Protein AF-A0AAP0S1Z3-F1 (afdb_monomer_lite)

Structure (mmCIF, N/CA/C/O backbone):
data_AF-A0AAP0S1Z3-F1
#
_entry.id   AF-A0AAP0S1Z3-F1
#
loop_
_atom_site.group_PDB
_atom_site.id
_atom_site.type_symbol
_atom_site.label_atom_id
_atom_site.label_alt_id
_atom_site.label_comp_id
_atom_site.label_asym_id
_atom_site.label_entity_id
_atom_site.label_seq_id
_atom_site.pdbx_PDB_ins_code
_atom_site.Cartn_x
_atom_site.Cartn_y
_atom_site.Cartn_z
_atom_site.occupancy
_atom_site.B_iso_or_equiv
_atom_site.auth_seq_id
_atom_site.auth_comp_id
_atom_site.auth_asym_id
_atom_site.auth_atom_id
_atom_site.pdbx_PDB_model_num
ATOM 1 N N . MET A 1 1 ? 23.780 10.152 3.475 1.00 34.94 1 MET A N 1
ATOM 2 C CA . MET A 1 1 ? 23.439 8.782 3.045 1.00 34.94 1 MET A CA 1
ATOM 3 C C . MET A 1 1 ? 21.984 8.813 2.627 1.00 34.94 1 MET A C 1
ATOM 5 O O . MET A 1 1 ? 21.150 9.077 3.480 1.00 34.94 1 MET A O 1
ATOM 9 N N . SER A 1 2 ? 21.684 8.696 1.333 1.00 38.41 2 SER A N 1
ATOM 10 C CA . SER A 1 2 ? 20.291 8.588 0.890 1.00 38.41 2 SER A CA 1
ATOM 11 C C . SER A 1 2 ? 19.763 7.258 1.426 1.00 38.41 2 SER A C 1
ATOM 13 O O . SER A 1 2 ? 20.299 6.203 1.093 1.00 38.41 2 SER A O 1
ATOM 15 N N . SER A 1 3 ? 18.809 7.317 2.356 1.00 53.75 3 SER A N 1
ATOM 16 C CA . SER A 1 3 ? 17.997 6.150 2.691 1.00 53.75 3 SER A CA 1
ATOM 17 C C . SER A 1 3 ? 17.352 5.713 1.382 1.00 53.75 3 SER A C 1
ATOM 19 O O . SER A 1 3 ? 16.661 6.524 0.772 1.00 53.75 3 SER A O 1
ATOM 21 N N . GLY A 1 4 ? 17.621 4.491 0.918 1.00 67.25 4 GLY A N 1
ATOM 22 C CA . GLY A 1 4 ? 16.974 3.963 -0.284 1.00 67.25 4 GLY A CA 1
ATOM 23 C C . GLY A 1 4 ? 15.445 4.017 -0.175 1.00 67.25 4 GLY A C 1
ATOM 24 O O . GLY A 1 4 ? 14.908 4.250 0.913 1.00 67.25 4 GLY A O 1
ATOM 25 N N . LEU A 1 5 ? 14.758 3.800 -1.302 1.00 79.81 5 LEU A N 1
ATOM 26 C CA . LEU A 1 5 ? 13.294 3.748 -1.357 1.00 79.81 5 LEU A CA 1
ATOM 27 C C . LEU A 1 5 ? 12.754 2.842 -0.241 1.00 79.81 5 LEU A C 1
ATOM 29 O O . LEU A 1 5 ? 13.180 1.693 -0.086 1.00 79.81 5 LEU A O 1
ATOM 33 N N . GLN A 1 6 ? 11.867 3.406 0.576 1.00 91.31 6 GLN A N 1
ATOM 34 C CA . GLN A 1 6 ? 11.307 2.747 1.745 1.00 91.31 6 GLN A CA 1
ATOM 35 C C . GLN A 1 6 ? 9.902 2.251 1.419 1.00 91.31 6 GLN A C 1
ATOM 37 O O . GLN A 1 6 ? 9.043 3.025 0.999 1.00 91.31 6 GLN A O 1
ATOM 42 N N . VAL A 1 7 ? 9.661 0.971 1.695 1.00 96.69 7 VAL A N 1
ATOM 43 C CA . VAL A 1 7 ? 8.317 0.391 1.668 1.00 96.69 7 VAL A CA 1
ATOM 44 C C . VAL A 1 7 ? 7.647 0.627 3.014 1.00 96.69 7 VAL A C 1
ATOM 46 O O . VAL A 1 7 ? 8.243 0.369 4.073 1.00 96.69 7 VAL A O 1
ATOM 49 N N . TYR A 1 8 ? 6.407 1.096 2.948 1.00 97.31 8 TYR A N 1
ATOM 50 C CA . TYR A 1 8 ? 5.490 1.203 4.068 1.00 97.31 8 TYR A CA 1
ATOM 51 C C . TYR A 1 8 ? 4.393 0.152 3.941 1.00 97.31 8 TYR A C 1
ATOM 53 O O . TYR A 1 8 ? 4.051 -0.262 2.832 1.00 97.31 8 TYR A O 1
ATOM 61 N N . TYR A 1 9 ? 3.840 -0.290 5.064 1.00 98.06 9 TYR A N 1
ATOM 62 C CA . TYR A 1 9 ? 2.791 -1.298 5.064 1.00 98.06 9 TYR A CA 1
ATOM 63 C C . TYR A 1 9 ? 1.670 -0.992 6.060 1.00 98.06 9 TYR A C 1
ATOM 65 O O . TYR A 1 9 ? 1.881 -0.356 7.091 1.00 98.06 9 TYR A O 1
ATOM 73 N N . LEU A 1 10 ? 0.482 -1.506 5.757 1.00 98.12 10 LEU A N 1
ATOM 74 C CA . LEU A 1 10 ? -0.648 -1.616 6.676 1.00 98.12 10 LEU A CA 1
ATOM 75 C C . LEU A 1 10 ? -1.255 -3.011 6.514 1.00 98.12 10 LEU A C 1
ATOM 77 O O . LEU A 1 10 ? -1.625 -3.385 5.404 1.00 98.12 10 LEU A O 1
ATOM 81 N N . SER A 1 11 ? -1.356 -3.784 7.593 1.00 97.88 11 SER A N 1
ATOM 82 C CA . SER A 1 11 ? -1.855 -5.162 7.548 1.00 97.88 11 SER A CA 1
ATOM 83 C C . SER A 1 11 ? -3.097 -5.366 8.407 1.00 97.88 11 SER A C 1
ATOM 85 O O . SER A 1 11 ? -3.272 -4.732 9.442 1.00 97.88 11 SER A O 1
ATOM 87 N N . SER A 1 12 ? -3.970 -6.284 8.002 1.00 96.75 12 SER A N 1
ATOM 88 C CA . SER A 1 12 ? -5.108 -6.720 8.814 1.00 96.75 12 SER A CA 1
ATOM 89 C C . SER A 1 12 ? -4.749 -7.825 9.815 1.00 96.75 12 SER A C 1
ATOM 91 O O . SER A 1 12 ? -5.643 -8.305 10.511 1.00 96.75 12 SER A O 1
ATOM 93 N N . THR A 1 13 ? -3.488 -8.276 9.858 1.00 95.38 13 THR A N 1
ATOM 94 C CA . THR A 1 13 ? -3.014 -9.354 10.747 1.00 95.38 13 THR A CA 1
ATOM 95 C C . THR A 1 13 ? -3.209 -9.014 12.226 1.00 95.38 13 THR A C 1
ATOM 97 O O . THR A 1 13 ? -3.540 -9.893 13.021 1.00 95.38 13 THR A O 1
ATOM 100 N N . SER A 1 14 ? -3.068 -7.741 12.589 1.00 94.56 14 SER A N 1
ATOM 101 C CA . SER A 1 14 ? -3.299 -7.227 13.936 1.00 94.56 14 SER A CA 1
ATOM 102 C C . SER A 1 14 ? -4.258 -6.031 13.923 1.00 94.56 14 SER A C 1
ATOM 104 O O . SER A 1 14 ? -4.549 -5.422 12.889 1.00 94.56 14 SER A O 1
ATOM 106 N N . ALA A 1 15 ? -4.789 -5.681 15.096 1.00 91.75 15 ALA A N 1
ATOM 107 C CA . ALA A 1 15 ? -5.727 -4.568 15.222 1.00 91.75 15 ALA A CA 1
ATOM 108 C C . ALA A 1 15 ? -5.075 -3.205 14.915 1.00 91.75 15 ALA A C 1
ATOM 110 O O . ALA A 1 15 ? -5.725 -2.341 14.318 1.00 91.75 15 ALA A O 1
ATOM 111 N N . ASP A 1 16 ? -3.801 -3.041 15.288 1.00 94.12 16 ASP A N 1
ATOM 112 C CA . ASP A 1 16 ? -3.014 -1.807 15.168 1.00 94.12 16 ASP A CA 1
ATOM 113 C C . ASP A 1 16 ? -2.276 -1.672 13.824 1.00 94.12 16 ASP A C 1
ATOM 115 O O . ASP A 1 16 ? -1.511 -0.723 13.634 1.00 94.12 16 ASP A O 1
ATOM 119 N N . GLY A 1 17 ? -2.495 -2.614 12.903 1.00 95.56 17 GLY A N 1
ATOM 120 C CA . GLY A 1 17 ? -1.957 -2.566 11.547 1.00 95.56 17 GLY A CA 1
ATOM 121 C C . GLY A 1 17 ? -0.583 -3.216 11.361 1.00 95.56 17 GLY A C 1
ATOM 122 O O . GLY A 1 17 ? -0.070 -3.200 10.242 1.00 95.56 17 GLY A O 1
ATOM 123 N N . SER A 1 18 ? 0.020 -3.741 12.433 1.00 97.06 18 SER A N 1
ATOM 124 C CA . SER A 1 18 ? 1.342 -4.386 12.439 1.00 97.06 18 SER A CA 1
ATOM 125 C C . SER A 1 18 ? 1.354 -5.783 11.799 1.00 97.06 18 SER A C 1
ATOM 127 O O . SER A 1 18 ? 0.333 -6.471 11.715 1.00 97.06 18 SER A O 1
ATOM 129 N N . ASP A 1 19 ? 2.525 -6.200 11.316 1.00 97.69 19 ASP A N 1
ATOM 130 C CA . ASP A 1 19 ? 2.7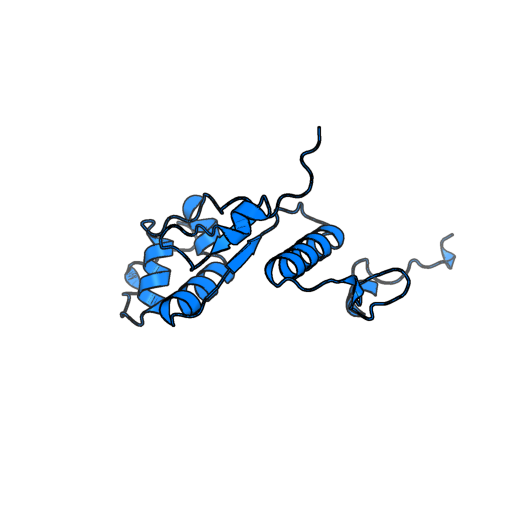40 -7.517 10.714 1.00 97.69 19 ASP A CA 1
ATOM 131 C C . ASP A 1 19 ? 4.210 -7.950 10.804 1.00 97.69 19 ASP A C 1
ATOM 133 O O . ASP A 1 19 ? 5.073 -7.403 10.111 1.00 97.69 19 ASP A O 1
ATOM 137 N N . ASP A 1 20 ? 4.485 -8.981 11.608 1.00 97.19 20 ASP A N 1
ATOM 138 C CA . ASP A 1 20 ? 5.833 -9.519 11.835 1.00 97.19 20 ASP A CA 1
ATOM 139 C C . ASP A 1 20 ? 6.563 -9.898 10.536 1.00 97.19 20 ASP A C 1
ATOM 141 O O . ASP A 1 20 ? 7.791 -9.801 10.450 1.00 97.19 20 ASP A O 1
ATOM 145 N N . ASN A 1 21 ? 5.838 -10.352 9.505 1.00 96.19 21 ASN A N 1
ATOM 146 C CA . ASN A 1 21 ? 6.458 -10.717 8.234 1.00 96.19 21 ASN A CA 1
ATOM 147 C C . ASN A 1 21 ? 6.957 -9.470 7.493 1.00 96.19 21 ASN A C 1
ATOM 149 O O . ASN A 1 21 ? 8.069 -9.465 6.964 1.00 96.19 21 ASN A O 1
ATOM 153 N N . CYS A 1 22 ? 6.170 -8.393 7.505 1.00 97.19 22 CYS A N 1
ATOM 154 C CA . CYS A 1 22 ? 6.565 -7.117 6.910 1.00 97.19 22 CYS A CA 1
ATOM 155 C C . CYS A 1 22 ? 7.728 -6.474 7.683 1.00 97.19 22 CYS A C 1
ATOM 157 O O . CYS A 1 22 ? 8.666 -5.956 7.074 1.00 97.19 22 CYS A O 1
ATOM 159 N N . GLU A 1 23 ? 7.727 -6.567 9.014 1.00 96.38 23 GLU A N 1
ATOM 160 C CA . GLU A 1 23 ? 8.820 -6.060 9.855 1.00 96.38 23 GLU A CA 1
ATOM 161 C C . GLU A 1 23 ? 10.128 -6.819 9.622 1.00 96.38 23 GLU A C 1
ATOM 163 O O . GLU A 1 23 ? 11.190 -6.208 9.484 1.00 96.38 23 GLU A O 1
ATOM 168 N N . ARG A 1 24 ? 10.064 -8.147 9.470 1.00 96.69 24 ARG A N 1
ATOM 169 C CA . ARG A 1 24 ? 11.222 -8.972 9.088 1.00 96.69 24 ARG A C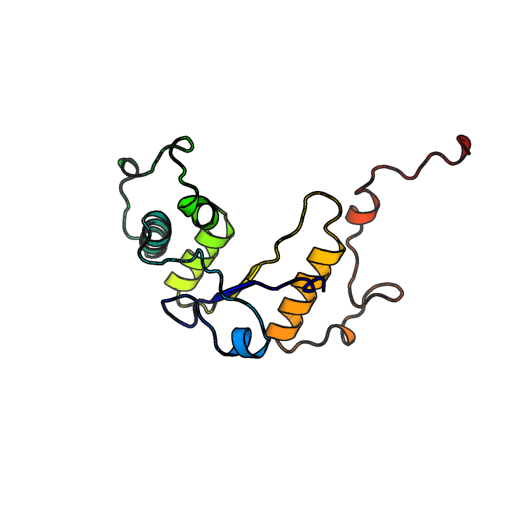A 1
ATOM 170 C C . ARG A 1 24 ? 11.801 -8.612 7.721 1.00 96.69 24 ARG A C 1
ATOM 172 O O . ARG A 1 24 ? 12.994 -8.814 7.506 1.00 96.69 24 ARG A O 1
ATOM 179 N N . LEU A 1 25 ? 10.979 -8.102 6.803 1.00 95.31 25 LEU A N 1
ATOM 180 C CA . LEU A 1 25 ? 11.417 -7.592 5.499 1.00 95.31 25 LEU A CA 1
ATOM 181 C C . LEU A 1 25 ? 12.016 -6.173 5.584 1.00 95.31 25 LEU A C 1
ATOM 183 O O . LEU A 1 25 ? 12.485 -5.650 4.572 1.00 95.31 25 LEU A O 1
ATOM 187 N N . GLY A 1 26 ? 12.048 -5.565 6.777 1.00 95.75 26 GLY A N 1
ATOM 188 C CA . GLY A 1 26 ? 12.595 -4.230 7.027 1.00 95.75 26 GLY A CA 1
ATOM 189 C C . GLY A 1 26 ? 11.657 -3.092 6.618 1.00 95.75 26 GLY A C 1
ATOM 190 O O . GLY A 1 26 ? 12.110 -1.968 6.382 1.00 95.75 26 GLY A O 1
ATOM 191 N N . TRP A 1 27 ? 10.360 -3.368 6.472 1.00 96.88 27 TRP A N 1
ATOM 192 C CA . TRP A 1 27 ? 9.371 -2.372 6.061 1.00 96.88 27 TRP A CA 1
ATOM 193 C C . TRP A 1 27 ? 8.802 -1.620 7.257 1.00 96.88 27 TRP A C 1
ATOM 195 O O . TRP A 1 27 ? 8.756 -2.132 8.375 1.00 96.88 27 TRP A O 1
ATOM 205 N N . LYS A 1 28 ? 8.363 -0.382 7.024 1.00 96.75 28 LYS A N 1
ATOM 206 C CA . LYS A 1 28 ? 7.829 0.483 8.080 1.00 96.75 28 LYS A CA 1
ATOM 207 C C . LYS A 1 28 ? 6.311 0.394 8.120 1.00 96.75 28 LYS A C 1
ATOM 209 O O . LYS A 1 28 ? 5.663 0.501 7.088 1.00 96.75 28 LYS A O 1
ATOM 214 N N . LYS A 1 29 ? 5.726 0.250 9.305 1.00 96.81 29 LYS A N 1
ATOM 215 C CA . LYS A 1 29 ? 4.273 0.385 9.458 1.00 96.81 29 LYS A CA 1
ATOM 216 C C . LYS A 1 29 ? 3.846 1.814 9.096 1.00 96.81 29 LYS A C 1
ATOM 218 O O . LYS A 1 29 ? 4.552 2.759 9.463 1.00 96.81 29 LYS A O 1
ATOM 223 N N . LEU A 1 30 ? 2.712 1.971 8.418 1.00 95.69 30 LEU A N 1
ATOM 224 C CA . LEU A 1 30 ? 2.059 3.262 8.196 1.00 95.69 30 LEU A CA 1
ATOM 225 C C . LEU A 1 30 ? 1.684 3.861 9.560 1.00 95.69 30 LEU A C 1
ATOM 227 O O . LEU A 1 30 ? 0.878 3.282 10.287 1.00 95.69 30 LEU A O 1
ATOM 231 N N . GLN A 1 31 ? 2.318 4.969 9.941 1.00 93.44 31 GLN A N 1
ATOM 232 C CA . GLN A 1 31 ? 2.173 5.543 11.287 1.00 93.44 31 GLN A CA 1
ATOM 233 C C . GLN A 1 31 ? 0.839 6.275 11.452 1.00 93.44 31 GLN A C 1
ATOM 235 O O . GLN A 1 31 ? 0.309 6.377 12.551 1.00 93.44 31 GLN A O 1
ATOM 240 N N . GLU A 1 32 ? 0.290 6.732 10.336 1.00 93.56 32 GLU A N 1
ATOM 241 C CA . GLU A 1 32 ? -0.946 7.487 10.201 1.00 93.56 32 GLU A CA 1
ATOM 242 C C . GLU A 1 32 ? -2.188 6.589 10.315 1.00 93.56 32 GLU A C 1
ATOM 244 O O . GLU A 1 32 ? -3.316 7.071 10.401 1.00 93.56 32 GLU A O 1
ATOM 249 N N . TYR A 1 33 ? -2.009 5.263 10.334 1.00 94.69 33 TYR A N 1
ATOM 250 C CA . TYR A 1 33 ? -3.108 4.354 10.626 1.00 94.69 33 TYR A CA 1
ATOM 251 C C . TYR A 1 33 ? -3.415 4.352 12.126 1.00 94.69 33 TYR A C 1
ATOM 253 O O . TYR A 1 33 ? -2.694 3.762 12.935 1.00 94.69 33 TYR A O 1
ATOM 261 N N . ASN A 1 34 ? -4.545 4.961 12.481 1.00 94.25 34 ASN A N 1
ATOM 262 C CA . ASN A 1 34 ? -5.096 4.935 13.826 1.00 94.25 34 ASN A CA 1
ATOM 263 C C . ASN A 1 34 ? -6.560 4.455 13.789 1.00 94.25 34 ASN A C 1
ATOM 265 O O . ASN A 1 34 ? -7.443 5.224 13.410 1.00 94.25 34 ASN A O 1
ATOM 269 N N . PRO A 1 35 ? -6.868 3.222 14.235 1.00 92.56 35 PRO A N 1
ATOM 270 C CA . PRO A 1 35 ? -8.233 2.692 14.200 1.00 92.56 35 PRO A CA 1
ATOM 271 C C . PRO A 1 35 ? -9.214 3.448 15.110 1.00 92.56 35 PRO A C 1
ATOM 273 O O . PRO A 1 35 ? -10.424 3.315 14.944 1.00 92.56 35 PRO A O 1
ATOM 276 N N . ALA A 1 36 ? -8.717 4.227 16.077 1.00 91.81 36 ALA A N 1
ATOM 277 C CA . ALA A 1 36 ? -9.550 5.056 16.943 1.00 91.81 36 ALA A CA 1
ATOM 278 C C . ALA A 1 36 ? -9.904 6.416 16.316 1.00 91.81 36 ALA A C 1
ATOM 280 O O . ALA A 1 36 ? -10.816 7.083 16.807 1.00 91.81 36 ALA A O 1
ATOM 281 N N . GLN A 1 37 ? -9.213 6.829 15.248 1.00 91.31 37 GLN A N 1
ATOM 282 C CA . GLN A 1 37 ? -9.491 8.082 14.551 1.00 91.31 37 GLN A CA 1
ATOM 283 C C . GLN A 1 37 ? -10.858 8.020 13.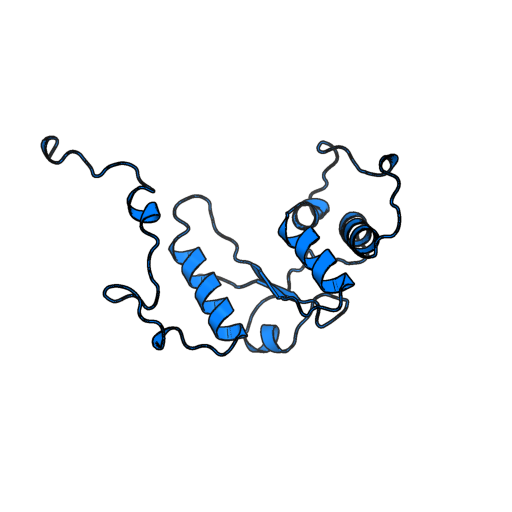862 1.00 91.31 37 GLN A C 1
ATOM 285 O O . GLN A 1 37 ? -11.271 6.983 13.332 1.00 91.31 37 GLN A O 1
ATOM 290 N N . ARG A 1 38 ? -11.548 9.165 13.839 1.00 89.06 38 ARG A N 1
ATOM 291 C CA . ARG A 1 38 ? -12.909 9.331 13.312 1.00 89.06 38 ARG A CA 1
ATOM 292 C C . ARG A 1 38 ? -13.118 8.663 11.949 1.00 89.06 38 ARG A C 1
ATOM 294 O O . ARG A 1 38 ? -14.033 7.850 11.831 1.00 89.06 38 ARG A O 1
ATOM 301 N N . ARG A 1 39 ? -12.295 8.961 10.934 1.00 89.62 39 ARG A N 1
ATOM 302 C CA . ARG A 1 39 ? -12.504 8.417 9.579 1.00 89.62 39 ARG A CA 1
ATOM 303 C C . ARG A 1 39 ? -12.184 6.932 9.445 1.00 89.62 39 ARG A C 1
ATOM 305 O O . ARG A 1 39 ? -12.943 6.218 8.795 1.00 89.62 39 ARG A O 1
ATOM 312 N N . TRP A 1 40 ? -11.133 6.434 10.093 1.00 93.38 40 TRP A N 1
ATOM 313 C CA . TRP A 1 40 ? -10.859 4.992 10.124 1.00 93.38 40 TRP A CA 1
ATOM 314 C C . TRP A 1 40 ? -12.002 4.218 10.790 1.00 93.38 40 TRP A C 1
ATOM 316 O O . TRP A 1 40 ? -12.437 3.191 10.269 1.00 93.38 40 TRP A O 1
ATOM 326 N N . LYS A 1 41 ? -12.548 4.757 11.886 1.00 92.50 41 LYS A N 1
ATOM 327 C CA . LYS A 1 41 ? -13.717 4.198 12.570 1.00 92.50 41 LYS A CA 1
ATOM 328 C C . LYS A 1 41 ? -14.972 4.234 11.694 1.00 92.50 41 LYS A C 1
ATOM 330 O O . LYS A 1 41 ? -15.697 3.243 11.627 1.00 92.50 41 LYS A O 1
ATOM 335 N N . TYR A 1 42 ? -15.207 5.342 10.991 1.00 91.06 42 TYR A N 1
ATOM 336 C CA . TYR A 1 42 ? -16.294 5.452 10.016 1.00 91.06 42 TYR A CA 1
ATOM 337 C C . TYR A 1 42 ? -16.19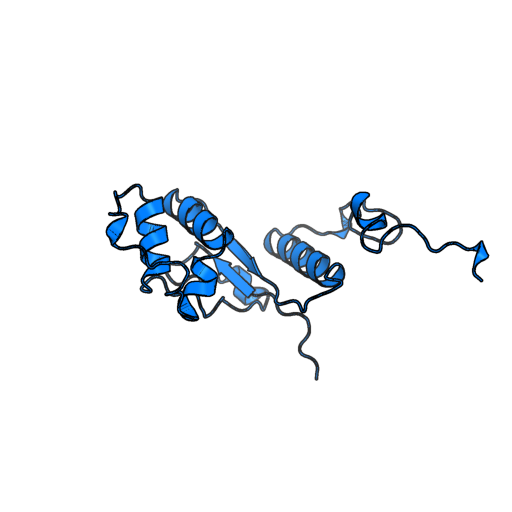3 4.356 8.947 1.00 91.06 42 TYR A C 1
ATOM 339 O O . TYR A 1 42 ? -17.157 3.622 8.731 1.00 91.06 42 TYR A O 1
ATOM 347 N N . LEU A 1 43 ? -15.016 4.189 8.333 1.00 93.25 43 LEU A N 1
ATOM 348 C CA . LEU A 1 43 ? -14.790 3.161 7.317 1.00 93.25 43 LEU A CA 1
ATOM 349 C C . LEU A 1 43 ? -15.008 1.746 7.860 1.00 93.25 43 LEU A C 1
ATOM 351 O O . LEU A 1 43 ? -15.603 0.926 7.164 1.00 93.25 43 LEU A O 1
ATOM 355 N N . SER A 1 44 ? -14.570 1.450 9.089 1.00 93.31 44 SER A N 1
ATOM 356 C CA . SER A 1 44 ? -14.806 0.135 9.695 1.00 93.31 44 SER A CA 1
ATOM 357 C C . SER A 1 44 ? -16.289 -0.125 9.955 1.00 93.31 44 SER A C 1
ATOM 359 O O . SER A 1 44 ? -16.790 -1.187 9.600 1.00 93.31 44 SER A O 1
ATOM 361 N N . THR A 1 45 ? -17.014 0.855 10.499 1.00 93.19 45 THR A N 1
ATOM 362 C CA . THR A 1 45 ? -18.454 0.738 10.775 1.00 93.19 45 THR A CA 1
ATOM 363 C C . THR A 1 45 ? -19.254 0.576 9.482 1.00 93.19 45 THR A C 1
ATOM 365 O O . THR A 1 45 ? -20.126 -0.291 9.397 1.00 93.19 45 THR A O 1
ATOM 368 N N . LEU A 1 46 ? -18.910 1.349 8.446 1.00 91.94 46 LEU A N 1
ATOM 369 C CA . LEU A 1 46 ? -19.508 1.224 7.120 1.00 91.94 46 LEU A CA 1
ATOM 370 C C . LEU A 1 46 ? -19.238 -0.159 6.509 1.00 91.94 46 LEU A C 1
ATOM 372 O O . LEU A 1 46 ? -20.146 -0.784 5.964 1.00 91.94 46 LEU A O 1
ATOM 376 N N . ALA A 1 47 ? -18.004 -0.657 6.622 1.00 94.12 47 ALA A N 1
ATOM 377 C CA . ALA A 1 47 ? -17.606 -1.967 6.112 1.00 94.12 47 ALA A CA 1
ATOM 378 C C . ALA A 1 47 ? -18.312 -3.139 6.821 1.00 94.12 47 ALA A C 1
ATOM 380 O O . ALA A 1 47 ? -18.565 -4.168 6.194 1.00 94.12 47 ALA A O 1
ATOM 381 N N . GLU A 1 48 ? -18.665 -2.981 8.098 1.00 93.69 48 GLU A N 1
ATOM 382 C CA . GLU A 1 48 ? -19.464 -3.939 8.877 1.00 93.69 48 GLU A CA 1
ATOM 383 C C . GLU A 1 48 ? -20.964 -3.911 8.519 1.00 93.69 48 GLU A C 1
ATOM 385 O O . GLU A 1 48 ? -21.735 -4.737 9.007 1.00 93.69 48 GLU A O 1
ATOM 390 N N . GLY A 1 49 ? -21.393 -2.992 7.645 1.00 88.56 49 GLY A N 1
ATOM 391 C CA . GLY A 1 49 ? -22.791 -2.844 7.237 1.00 88.56 49 GLY A CA 1
ATOM 392 C C . GLY A 1 49 ? -23.671 -2.183 8.298 1.00 88.56 49 GLY A C 1
ATOM 393 O O . GLY A 1 49 ? -24.898 -2.266 8.221 1.00 88.56 49 GLY A O 1
ATOM 394 N N . ILE A 1 50 ? -23.064 -1.531 9.292 1.00 85.69 50 ILE A N 1
ATOM 395 C CA . ILE A 1 50 ? -23.788 -0.768 10.305 1.00 85.69 50 ILE A CA 1
ATOM 396 C C . ILE A 1 50 ? -24.248 0.544 9.648 1.00 85.69 50 ILE A C 1
ATOM 398 O O . ILE A 1 50 ? -23.422 1.253 9.069 1.00 85.69 50 ILE A O 1
ATOM 402 N N . PRO A 1 51 ? -25.548 0.886 9.702 1.00 76.94 51 PRO A N 1
ATOM 403 C CA . PRO A 1 51 ? -26.054 2.105 9.087 1.00 76.94 51 PRO A CA 1
ATOM 404 C C . PRO A 1 51 ? -25.409 3.328 9.742 1.00 76.94 51 PRO A C 1
ATOM 406 O O . PRO A 1 51 ? -25.589 3.569 10.936 1.00 76.94 51 PRO A O 1
ATOM 409 N N . VAL A 1 52 ? -24.667 4.101 8.950 1.00 73.38 52 VAL A N 1
ATOM 410 C CA . VAL A 1 52 ? -24.081 5.371 9.382 1.00 73.38 52 VAL A CA 1
ATOM 411 C C . VAL A 1 52 ? -24.959 6.512 8.880 1.00 73.38 52 VAL A C 1
ATOM 413 O O . VAL A 1 52 ? -25.345 6.530 7.710 1.00 73.38 52 VAL A O 1
ATOM 416 N N . GLN A 1 53 ? -25.311 7.449 9.760 1.00 66.81 53 GLN A N 1
ATOM 417 C CA . GLN A 1 53 ? -26.049 8.649 9.369 1.00 66.81 53 GLN A CA 1
ATOM 418 C C . GLN A 1 53 ? -25.143 9.526 8.494 1.00 66.81 53 GLN A C 1
ATOM 420 O O . GLN A 1 53 ? -24.021 9.842 8.881 1.00 66.81 53 GLN A O 1
ATOM 425 N N . GLN A 1 54 ? -25.616 9.886 7.296 1.00 57.88 54 GLN A N 1
ATOM 426 C CA . GLN A 1 54 ? -24.850 10.703 6.343 1.00 57.88 54 GLN A CA 1
ATOM 427 C C . GLN A 1 54 ? -24.583 12.129 6.853 1.00 57.88 54 GLN A C 1
ATOM 429 O O . GLN A 1 54 ? -23.617 12.742 6.409 1.00 57.88 54 GLN A O 1
ATOM 434 N N . ASP A 1 55 ? -25.382 12.618 7.806 1.00 54.97 55 ASP A N 1
ATOM 435 C CA . ASP A 1 55 ? -25.274 13.971 8.368 1.00 54.9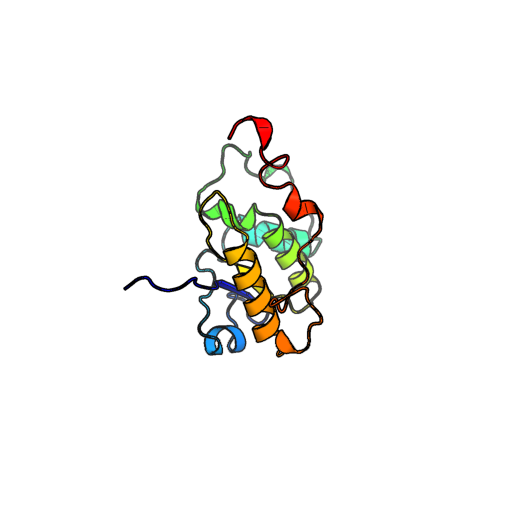7 55 ASP A CA 1
ATOM 436 C C . ASP A 1 55 ? -24.014 14.194 9.237 1.00 54.97 55 ASP A C 1
ATOM 438 O O . ASP A 1 55 ? -23.684 15.337 9.537 1.00 54.97 55 ASP A O 1
ATOM 442 N N . ASP A 1 56 ? -23.279 13.133 9.604 1.00 57.1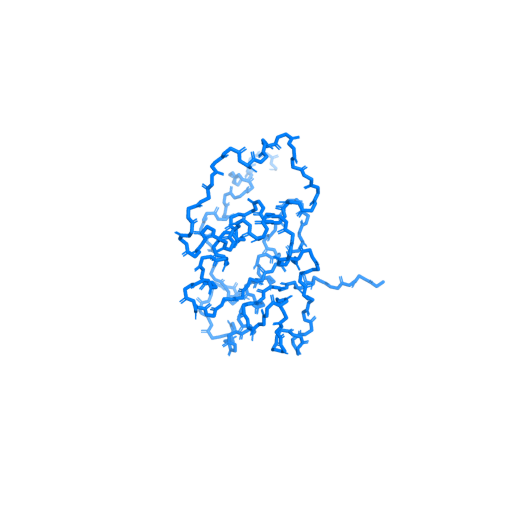2 56 ASP A N 1
ATOM 443 C CA . ASP A 1 56 ? -22.028 13.216 10.387 1.00 57.12 56 ASP A CA 1
ATOM 444 C C . ASP A 1 56 ? -20.751 13.250 9.516 1.00 57.12 56 ASP A C 1
ATOM 446 O O . ASP A 1 56 ? -19.622 13.241 10.036 1.00 57.12 56 ASP A O 1
ATOM 450 N N . LEU A 1 57 ? -20.889 13.246 8.185 1.00 59.75 57 LEU A N 1
ATOM 451 C CA . LEU A 1 57 ? -19.746 13.287 7.275 1.00 59.75 57 LEU A CA 1
ATOM 452 C C . LEU A 1 57 ? -19.250 14.729 7.100 1.00 59.75 57 LEU A C 1
ATOM 454 O O . LEU A 1 57 ? -20.029 15.586 6.688 1.00 59.75 57 LEU A O 1
ATOM 458 N N . PRO A 1 58 ? -17.965 15.010 7.389 1.00 58.69 58 PRO A N 1
ATOM 459 C CA . PRO A 1 58 ? -17.416 16.339 7.172 1.00 58.69 58 PRO A CA 1
ATOM 460 C C . PRO A 1 58 ? -17.408 16.635 5.671 1.00 58.69 58 PRO A C 1
ATOM 462 O O . PRO A 1 58 ? -17.107 15.750 4.859 1.00 58.69 58 PRO A O 1
ATOM 465 N N . PHE A 1 59 ? -17.740 17.873 5.308 1.00 58.88 59 PHE A N 1
ATOM 466 C CA . PHE A 1 59 ? -17.601 18.354 3.934 1.00 58.88 59 PHE A CA 1
ATOM 467 C C . PHE A 1 59 ? -16.144 18.192 3.469 1.00 58.88 59 PHE A C 1
ATOM 469 O O . PHE A 1 59 ? -15.229 18.157 4.293 1.00 58.88 59 PHE A O 1
ATOM 476 N N . GLU A 1 60 ? -15.902 18.094 2.156 1.00 60.97 60 GLU A N 1
ATOM 477 C CA . GLU A 1 60 ? -14.525 18.000 1.631 1.00 60.97 60 GLU A CA 1
ATOM 478 C C . GLU A 1 60 ? -13.637 19.168 2.107 1.00 60.97 60 GLU A C 1
ATOM 480 O O . GLU A 1 60 ? -12.439 18.985 2.300 1.00 60.97 60 GLU A O 1
ATOM 485 N N . ASP A 1 61 ? -14.239 20.319 2.415 1.00 58.78 61 ASP A N 1
ATOM 486 C CA . ASP A 1 61 ? -13.561 21.511 2.937 1.00 58.78 61 ASP A CA 1
ATOM 487 C C . ASP A 1 61 ? -13.154 21.421 4.430 1.00 58.78 61 ASP A C 1
ATOM 489 O O . ASP A 1 61 ? -12.428 22.284 4.919 1.00 58.78 61 ASP A O 1
ATOM 493 N N . GLU A 1 62 ? -13.590 20.389 5.165 1.00 66.12 62 GLU A N 1
ATOM 494 C CA . GLU A 1 62 ? -13.253 20.131 6.582 1.00 66.12 62 GLU A CA 1
ATOM 495 C C . GLU A 1 62 ? -12.227 18.991 6.755 1.00 66.12 62 GLU A C 1
ATOM 497 O O . GLU A 1 62 ? -12.048 18.459 7.851 1.00 66.12 62 GLU A O 1
ATOM 502 N N . LEU A 1 63 ? -11.566 18.570 5.672 1.00 66.88 63 LEU A N 1
ATOM 503 C CA . LEU A 1 63 ? -10.521 17.549 5.709 1.00 66.88 63 LEU A CA 1
ATOM 504 C C . LEU A 1 63 ? -9.309 18.019 6.528 1.00 66.88 63 LEU A C 1
ATOM 506 O O . LEU A 1 63 ? -8.527 18.861 6.088 1.00 66.88 63 LEU A O 1
ATOM 510 N N . GLU A 1 64 ? -9.127 17.430 7.708 1.00 79.31 64 GLU A N 1
ATOM 511 C CA . GLU A 1 64 ? -7.893 17.567 8.483 1.00 79.31 64 GLU A CA 1
ATOM 512 C C . GLU A 1 64 ? -6.757 16.741 7.849 1.00 79.31 64 GLU A C 1
ATOM 514 O O . GLU A 1 64 ? -6.995 15.774 7.124 1.00 79.31 64 GLU A O 1
ATOM 519 N N . GLU A 1 65 ? -5.497 17.085 8.132 1.00 79.62 65 GLU A N 1
ATOM 520 C CA . GLU A 1 65 ? -4.331 16.354 7.601 1.00 79.62 65 GLU A CA 1
ATOM 521 C C . GLU A 1 65 ? -4.362 14.863 7.984 1.00 79.62 65 GLU A C 1
ATOM 523 O O . GLU A 1 65 ? -4.033 13.989 7.179 1.00 79.62 65 GLU A O 1
ATOM 528 N N . GLU A 1 66 ? -4.858 14.558 9.186 1.00 82.75 66 GLU A N 1
ATOM 529 C CA . GLU A 1 66 ? -5.040 13.191 9.677 1.00 82.75 66 GLU A CA 1
ATOM 530 C C . GLU A 1 66 ? -6.037 12.390 8.820 1.00 82.75 66 GLU A C 1
ATOM 532 O O . GLU A 1 66 ? -5.947 11.164 8.719 1.00 82.75 66 GLU A O 1
ATOM 537 N N . ASP A 1 67 ? -6.982 13.062 8.161 1.00 86.88 67 ASP A N 1
ATOM 538 C CA . ASP A 1 67 ? -8.024 12.441 7.348 1.00 86.88 67 ASP A CA 1
ATOM 539 C C . ASP A 1 67 ? -7.562 12.088 5.925 1.00 86.88 67 ASP A C 1
ATOM 541 O O . ASP A 1 67 ? -8.291 11.401 5.199 1.00 86.88 67 ASP A O 1
ATOM 545 N N . TYR A 1 68 ? -6.345 12.482 5.535 1.00 90.00 68 TYR A N 1
ATOM 546 C CA . TYR A 1 68 ? -5.811 12.252 4.194 1.00 90.00 68 TYR A CA 1
ATOM 547 C C . TYR A 1 68 ? -5.805 10.764 3.816 1.00 90.00 68 TYR A C 1
ATOM 549 O O . TYR A 1 68 ? -6.496 10.363 2.882 1.00 90.00 68 TYR A O 1
ATOM 557 N N . TYR A 1 69 ? -5.100 9.907 4.559 1.00 92.62 69 TYR A N 1
ATOM 558 C CA . TYR A 1 69 ? -5.033 8.471 4.249 1.00 92.62 69 TYR A CA 1
ATOM 559 C C . TYR A 1 69 ? -6.390 7.758 4.249 1.00 92.62 69 TYR A C 1
ATOM 561 O O . TYR A 1 69 ? -6.664 7.041 3.282 1.00 92.62 69 TYR A O 1
ATOM 569 N N . PRO A 1 70 ? -7.260 7.925 5.263 1.00 93.19 70 PRO A N 1
ATOM 570 C CA . PRO A 1 70 ? -8.571 7.290 5.240 1.00 93.19 70 PRO A CA 1
ATOM 571 C C . PRO A 1 70 ? -9.522 7.876 4.181 1.00 93.19 70 PRO A C 1
ATOM 573 O O . PRO A 1 70 ? -10.543 7.259 3.894 1.00 93.19 70 PRO A O 1
ATOM 576 N N . SER A 1 71 ? -9.218 9.024 3.565 1.00 90.56 71 SER A N 1
ATOM 577 C CA . SER A 1 71 ? -9.968 9.519 2.399 1.00 90.56 71 SER A CA 1
ATOM 578 C C . SER A 1 71 ? -9.619 8.794 1.090 1.00 90.56 71 SER A C 1
ATOM 580 O O . SER A 1 71 ? -10.410 8.806 0.147 1.00 90.56 71 SER A O 1
ATOM 582 N N . LEU A 1 72 ? -8.459 8.131 1.020 1.00 93.38 72 LEU A N 1
ATOM 583 C CA . LEU A 1 72 ? -7.989 7.486 -0.202 1.00 93.38 72 LEU A CA 1
ATOM 584 C C . LEU A 1 72 ? -8.699 6.138 -0.451 1.00 93.38 72 LEU A C 1
ATOM 586 O O . LEU A 1 72 ? -8.988 5.395 0.492 1.00 93.38 72 LEU A O 1
ATOM 590 N N . PRO A 1 73 ? -8.904 5.729 -1.721 1.00 94.50 73 PRO A N 1
ATOM 591 C CA . PRO A 1 73 ? -9.648 4.508 -2.056 1.00 94.50 73 PRO A CA 1
ATOM 592 C C . PRO A 1 73 ? -9.105 3.216 -1.426 1.00 94.50 73 PRO A C 1
ATOM 594 O O . PRO A 1 73 ? -9.873 2.295 -1.133 1.00 94.50 73 PRO A O 1
ATOM 597 N N . PHE A 1 74 ? -7.789 3.133 -1.193 1.00 96.19 74 PHE A N 1
ATOM 598 C CA . PHE A 1 74 ? -7.179 1.944 -0.594 1.00 96.19 74 PHE A CA 1
ATOM 599 C C . PHE A 1 74 ? -7.701 1.687 0.829 1.00 96.19 74 PHE A C 1
ATOM 601 O O . PHE A 1 74 ? -7.866 0.530 1.210 1.00 96.19 74 PHE A O 1
ATOM 608 N N . ALA A 1 75 ? -7.993 2.742 1.598 1.00 96.50 75 ALA A N 1
ATOM 609 C CA . ALA A 1 75 ? -8.436 2.642 2.984 1.00 96.50 75 ALA A CA 1
ATOM 610 C C . ALA A 1 75 ? -9.845 2.045 3.090 1.00 96.50 75 ALA A C 1
ATOM 612 O O . ALA A 1 75 ? -10.109 1.191 3.944 1.00 96.50 75 ALA A O 1
ATOM 613 N N . ALA A 1 76 ? -10.739 2.439 2.178 1.00 95.19 76 ALA A N 1
ATOM 614 C CA . ALA A 1 76 ? -12.071 1.856 2.066 1.00 95.19 76 ALA A CA 1
ATOM 615 C C . ALA A 1 76 ? -11.995 0.369 1.684 1.00 95.19 76 ALA A C 1
ATOM 617 O O . ALA A 1 76 ? -12.641 -0.469 2.315 1.00 95.19 76 ALA A O 1
ATOM 618 N N . LEU A 1 77 ? -11.156 0.016 0.702 1.00 97.00 77 LEU A N 1
ATOM 619 C CA . LEU A 1 77 ? -10.964 -1.377 0.292 1.00 97.00 77 LEU A CA 1
ATOM 620 C C . LEU A 1 77 ? -10.362 -2.232 1.417 1.00 97.00 77 LEU A C 1
ATOM 622 O O . LEU A 1 77 ? -10.851 -3.331 1.681 1.00 97.00 77 LEU A O 1
ATOM 626 N N . PHE A 1 78 ? -9.348 -1.709 2.110 1.00 97.69 78 PHE A N 1
ATOM 627 C CA . PHE A 1 78 ? -8.736 -2.330 3.284 1.00 97.69 78 PHE A CA 1
ATOM 628 C C . PHE A 1 78 ? -9.781 -2.629 4.363 1.00 97.69 78 PHE A C 1
ATOM 630 O O . PHE A 1 78 ? -9.879 -3.766 4.825 1.00 97.69 78 PHE A O 1
ATOM 637 N N . SER A 1 79 ? -10.604 -1.638 4.714 1.00 96.38 79 SER A N 1
ATOM 638 C CA . SER A 1 79 ? -11.647 -1.776 5.738 1.00 96.38 79 SER A CA 1
ATOM 639 C C . SER A 1 79 ? -12.695 -2.818 5.341 1.00 96.38 79 SER A C 1
ATOM 641 O O . SER A 1 79 ? -13.031 -3.688 6.142 1.00 96.38 79 SER A O 1
ATOM 643 N N . CYS A 1 80 ? -13.136 -2.811 4.080 1.00 96.31 80 CYS A N 1
ATOM 644 C CA . CYS A 1 80 ? -14.062 -3.803 3.529 1.00 96.31 80 CYS A CA 1
ATOM 645 C C . CYS A 1 80 ? -13.507 -5.233 3.571 1.00 96.31 80 CYS A C 1
ATOM 647 O O . CYS A 1 80 ? -14.219 -6.163 3.950 1.00 96.31 80 CYS A O 1
ATOM 649 N N . PHE A 1 81 ? -12.249 -5.441 3.178 1.00 97.31 81 PHE A N 1
ATOM 650 C CA . PHE A 1 81 ? -11.624 -6.765 3.229 1.00 97.31 81 PHE A CA 1
ATOM 651 C C . PHE A 1 81 ? -11.410 -7.237 4.665 1.00 97.31 81 PHE A C 1
ATOM 653 O O . PHE A 1 81 ? -11.758 -8.377 4.980 1.00 97.31 81 PHE A O 1
ATOM 660 N N . LYS A 1 82 ? -10.948 -6.346 5.547 1.00 96.06 82 LYS A N 1
ATOM 661 C CA . LYS A 1 82 ? -10.794 -6.622 6.976 1.00 96.06 82 LYS A CA 1
ATOM 662 C C . LYS A 1 82 ? -12.124 -7.022 7.624 1.00 96.06 82 LYS A C 1
ATOM 664 O O . LYS A 1 82 ? -12.167 -8.044 8.302 1.00 96.06 82 LYS A O 1
ATOM 669 N N . ALA A 1 83 ? -13.214 -6.292 7.366 1.00 95.38 83 ALA A N 1
ATOM 670 C CA . ALA A 1 83 ? -14.549 -6.604 7.894 1.00 95.38 83 ALA A CA 1
ATOM 671 C C . ALA A 1 83 ? -15.084 -7.961 7.403 1.00 95.38 83 ALA A C 1
ATOM 673 O O . ALA A 1 83 ? -15.773 -8.670 8.131 1.00 95.38 83 ALA A O 1
ATOM 674 N N . LYS A 1 84 ? -14.709 -8.375 6.186 1.00 95.81 84 LYS A N 1
ATOM 675 C CA . LYS A 1 84 ? -15.024 -9.706 5.640 1.00 95.81 84 LYS A CA 1
ATOM 676 C C . LYS A 1 84 ? -14.122 -10.828 6.171 1.00 95.81 84 LYS A C 1
ATOM 678 O O . LYS A 1 84 ? -14.260 -11.966 5.728 1.00 95.81 84 LYS A O 1
ATOM 683 N N . GLY A 1 85 ? -13.187 -10.531 7.074 1.00 95.12 85 GLY A N 1
ATOM 684 C CA . GLY A 1 85 ? -12.221 -11.501 7.594 1.00 95.12 85 GLY A CA 1
ATOM 685 C C . GLY A 1 85 ? -11.164 -11.935 6.572 1.00 95.12 85 GLY A C 1
ATOM 686 O O . GLY A 1 85 ? -10.498 -12.952 6.772 1.00 95.12 85 GLY A O 1
ATOM 687 N N . LEU A 1 86 ? -11.001 -11.194 5.471 1.00 96.06 86 LEU A N 1
ATOM 688 C CA . LEU A 1 86 ? -9.953 -11.451 4.489 1.00 96.06 86 LEU A CA 1
ATOM 689 C C . LEU A 1 86 ? -8.632 -10.867 4.988 1.00 96.06 86 LEU A C 1
ATOM 691 O O . LEU A 1 86 ? -8.576 -9.727 5.447 1.00 96.06 86 LEU A O 1
ATOM 695 N N . LYS A 1 87 ? -7.552 -11.642 4.851 1.00 95.12 87 LYS A N 1
ATOM 696 C CA . LYS A 1 87 ? -6.201 -11.135 5.098 1.00 95.12 87 LYS A CA 1
ATOM 697 C C . LYS A 1 87 ? -5.837 -10.147 3.996 1.00 95.12 87 LYS A C 1
ATOM 699 O O . LYS A 1 87 ? -5.820 -10.517 2.824 1.00 95.12 87 LYS A O 1
ATOM 704 N N . VAL A 1 88 ? -5.547 -8.911 4.378 1.00 96.94 88 VAL A N 1
ATOM 705 C CA . VAL A 1 88 ? -5.166 -7.836 3.464 1.00 96.94 88 VAL A CA 1
ATOM 706 C C . VAL A 1 88 ? -3.931 -7.122 3.998 1.00 96.94 88 VAL A C 1
ATOM 708 O O . VAL A 1 88 ? -3.846 -6.793 5.179 1.00 96.94 88 VAL A O 1
ATOM 711 N N . THR A 1 89 ? -2.983 -6.865 3.102 1.00 97.94 89 THR A N 1
ATOM 712 C CA . THR A 1 89 ? -1.809 -6.035 3.367 1.00 97.94 89 THR A CA 1
ATOM 713 C C . THR A 1 89 ? -1.709 -4.996 2.261 1.00 97.94 89 THR A C 1
ATOM 715 O O . THR A 1 89 ? -1.636 -5.338 1.082 1.00 97.94 89 THR A O 1
ATOM 718 N N . CYS A 1 90 ? -1.729 -3.724 2.635 1.00 97.94 90 CYS A N 1
ATOM 719 C CA . CYS A 1 90 ? -1.460 -2.609 1.743 1.00 97.94 90 CYS A CA 1
ATOM 720 C C . CYS A 1 90 ? 0.040 -2.319 1.775 1.00 97.94 90 CYS A C 1
ATOM 722 O O . CYS A 1 90 ? 0.603 -2.173 2.858 1.00 97.94 90 CYS A O 1
ATOM 724 N N . LEU A 1 91 ? 0.668 -2.222 0.604 1.00 97.69 91 LEU A N 1
ATOM 725 C CA . LEU A 1 91 ? 2.043 -1.752 0.453 1.00 97.69 91 LEU A CA 1
ATOM 726 C C . LEU A 1 91 ? 2.008 -0.347 -0.137 1.00 97.69 91 LEU A C 1
ATOM 728 O O . LEU A 1 91 ? 1.289 -0.105 -1.106 1.00 97.69 91 LEU A O 1
ATOM 732 N N . LEU A 1 92 ? 2.778 0.565 0.445 1.00 95.75 92 LEU A N 1
ATOM 733 C CA . LEU A 1 92 ? 2.855 1.960 0.032 1.00 95.75 92 LEU A CA 1
ATOM 734 C C . LEU A 1 92 ? 4.318 2.352 -0.192 1.00 95.75 92 LEU A C 1
ATOM 736 O O . LEU A 1 92 ? 5.222 1.875 0.497 1.00 95.75 92 LEU A O 1
ATOM 740 N N . CYS A 1 93 ? 4.544 3.240 -1.152 1.00 93.94 93 CYS A N 1
ATOM 741 C CA . CYS A 1 93 ? 5.834 3.863 -1.410 1.00 93.94 93 CYS A CA 1
ATOM 742 C C . CYS A 1 93 ? 5.596 5.354 -1.641 1.00 93.94 93 CYS A C 1
ATOM 744 O O . CYS A 1 93 ? 4.713 5.720 -2.415 1.00 93.94 93 CYS A O 1
ATOM 746 N N . TYR A 1 94 ? 6.349 6.204 -0.945 1.00 89.31 94 TYR A N 1
ATOM 747 C CA . TYR A 1 94 ? 6.302 7.642 -1.179 1.00 89.31 94 TYR A CA 1
ATOM 748 C C . TYR A 1 94 ? 7.161 7.979 -2.388 1.00 89.31 94 TYR A C 1
ATOM 750 O O . TYR A 1 94 ? 8.369 7.742 -2.374 1.00 89.31 94 TYR A O 1
ATOM 758 N N . CYS A 1 95 ? 6.530 8.548 -3.407 1.00 89.75 95 CYS A N 1
ATOM 759 C CA . CYS A 1 95 ? 7.174 8.955 -4.641 1.00 89.75 95 CYS A CA 1
ATOM 760 C C . CYS A 1 95 ? 6.928 10.447 -4.894 1.00 89.75 95 CYS A C 1
ATOM 762 O O . CYS A 1 95 ? 5.886 10.993 -4.528 1.00 89.75 95 CYS A O 1
ATOM 764 N N . SER A 1 96 ? 7.912 11.127 -5.478 1.00 86.62 96 SER A N 1
ATOM 765 C CA . SER A 1 96 ? 7.742 12.508 -5.942 1.00 86.62 96 SER A CA 1
ATOM 766 C C . SER A 1 96 ? 6.959 12.527 -7.253 1.00 86.62 96 SER A C 1
ATOM 768 O O . SER A 1 96 ? 6.967 11.543 -7.981 1.00 86.62 96 SER A O 1
ATOM 770 N N . GLU A 1 97 ? 6.297 13.636 -7.572 1.00 87.19 97 GLU A N 1
ATOM 771 C CA . GLU A 1 97 ? 5.613 13.794 -8.859 1.00 87.19 97 GLU A CA 1
ATOM 772 C C . GLU A 1 97 ? 6.587 13.636 -10.044 1.00 87.19 97 GLU A C 1
ATOM 774 O O . GLU A 1 97 ? 7.723 14.116 -9.987 1.00 87.19 97 GLU A O 1
ATOM 779 N N . GLY A 1 98 ? 6.138 12.981 -11.121 1.00 87.62 98 GLY A N 1
ATOM 780 C CA . GLY A 1 98 ? 6.884 12.849 -12.372 1.00 87.62 98 GLY A CA 1
ATOM 781 C C . GLY A 1 98 ? 6.929 11.415 -12.892 1.00 87.62 98 GLY A C 1
ATOM 782 O O . GLY A 1 98 ? 5.909 10.734 -12.981 1.00 87.62 98 GLY A O 1
ATOM 783 N N . ASP A 1 99 ? 8.123 10.970 -13.282 1.00 88.31 99 ASP A N 1
ATOM 784 C CA . ASP A 1 99 ? 8.353 9.603 -13.742 1.00 88.31 99 ASP A CA 1
ATOM 785 C C . ASP A 1 99 ? 8.484 8.637 -12.557 1.00 88.31 99 ASP A C 1
ATOM 787 O O . ASP A 1 99 ? 9.556 8.480 -11.970 1.00 88.31 99 ASP A O 1
ATOM 791 N N . ASN A 1 100 ? 7.376 7.974 -12.226 1.00 89.94 100 ASN A N 1
ATOM 792 C CA . ASN A 1 100 ? 7.303 6.993 -11.143 1.00 89.94 100 ASN A CA 1
ATOM 793 C C . ASN A 1 100 ? 7.450 5.544 -11.614 1.00 89.94 100 ASN A C 1
ATOM 795 O O . ASN A 1 100 ? 7.108 4.615 -10.878 1.00 89.94 100 ASN A O 1
ATOM 799 N N . ILE A 1 101 ? 7.966 5.315 -12.826 1.00 89.06 101 ILE A N 1
ATOM 800 C CA . ILE A 1 101 ? 8.245 3.964 -13.321 1.00 89.06 101 ILE A CA 1
ATOM 801 C C . ILE A 1 101 ? 9.161 3.181 -12.354 1.00 89.06 101 ILE A C 1
ATOM 803 O O . ILE A 1 101 ? 8.820 2.043 -12.008 1.00 89.06 101 ILE A O 1
ATOM 807 N N . PRO A 1 102 ? 10.285 3.741 -11.856 1.00 88.75 102 PRO A N 1
ATOM 808 C CA . PRO A 1 102 ? 11.151 3.027 -10.918 1.00 88.75 102 PRO A CA 1
ATOM 809 C C . PRO A 1 102 ? 10.455 2.699 -9.590 1.00 88.75 102 PRO A C 1
ATOM 811 O O . PRO A 1 102 ? 10.634 1.602 -9.056 1.00 88.75 102 PRO A O 1
ATOM 814 N N . ASP A 1 103 ? 9.629 3.617 -9.080 1.00 91.44 103 ASP A N 1
ATOM 815 C CA . ASP A 1 103 ? 8.873 3.438 -7.834 1.00 91.44 103 ASP A CA 1
ATOM 816 C C . ASP A 1 103 ? 7.815 2.335 -7.979 1.00 91.44 103 ASP A C 1
ATOM 818 O O . ASP A 1 103 ? 7.644 1.497 -7.088 1.00 91.44 103 ASP A O 1
ATOM 822 N N . ALA A 1 104 ? 7.150 2.272 -9.137 1.00 90.19 104 ALA A N 1
ATOM 823 C CA . ALA A 1 104 ? 6.201 1.215 -9.462 1.00 90.19 104 ALA A CA 1
ATOM 824 C C . ALA A 1 104 ? 6.878 -0.166 -9.471 1.00 90.19 104 ALA A C 1
ATOM 826 O O . ALA A 1 104 ? 6.351 -1.111 -8.878 1.00 90.19 104 ALA A O 1
ATOM 827 N N . PHE A 1 105 ? 8.071 -0.288 -10.068 1.00 90.12 105 PHE A N 1
ATOM 828 C CA . PHE A 1 105 ? 8.842 -1.535 -10.006 1.00 90.12 105 PHE A CA 1
ATOM 829 C C . PHE A 1 105 ? 9.303 -1.870 -8.595 1.00 90.12 105 PHE A C 1
ATOM 831 O O . PHE A 1 105 ? 9.228 -3.032 -8.198 1.00 90.12 105 PHE A O 1
ATOM 838 N N . HIS A 1 106 ? 9.724 -0.877 -7.814 1.00 91.69 106 HIS A N 1
ATOM 839 C CA . HIS A 1 106 ? 10.092 -1.081 -6.418 1.00 91.69 106 HIS A CA 1
ATOM 840 C C . HIS A 1 106 ? 8.930 -1.672 -5.602 1.00 91.69 106 HIS A C 1
ATOM 842 O O . HIS A 1 106 ? 9.117 -2.649 -4.871 1.00 91.69 106 HIS A O 1
ATOM 848 N N . LEU A 1 107 ? 7.716 -1.137 -5.770 1.00 94.00 107 LEU A N 1
ATOM 849 C CA . LEU A 1 107 ? 6.522 -1.633 -5.086 1.00 94.00 107 LEU A CA 1
ATOM 850 C C . LEU A 1 107 ? 6.101 -3.026 -5.585 1.00 94.00 107 LEU A C 1
ATOM 852 O O . LEU A 1 107 ? 5.724 -3.883 -4.783 1.00 94.00 107 LEU A O 1
ATOM 856 N N . ALA A 1 108 ? 6.226 -3.292 -6.888 1.00 92.44 108 ALA A N 1
ATOM 857 C CA . ALA A 1 108 ? 5.964 -4.608 -7.469 1.00 92.44 108 ALA A CA 1
ATOM 858 C C . ALA A 1 108 ? 6.946 -5.674 -6.944 1.00 92.44 108 ALA A C 1
ATOM 860 O O . ALA A 1 108 ? 6.539 -6.775 -6.568 1.00 92.44 108 ALA A O 1
ATOM 861 N N . GLU A 1 109 ? 8.235 -5.343 -6.829 1.00 91.94 109 GLU A N 1
ATOM 862 C CA . GLU A 1 109 ? 9.233 -6.221 -6.214 1.00 91.94 109 GLU A CA 1
ATOM 863 C C . GLU A 1 109 ? 8.968 -6.456 -4.722 1.00 91.94 109 GLU A C 1
ATOM 865 O O . GLU A 1 109 ? 9.184 -7.566 -4.228 1.00 91.94 109 GLU A O 1
ATOM 870 N N . ALA A 1 110 ? 8.490 -5.441 -3.995 1.00 94.69 110 ALA A N 1
ATOM 871 C CA . ALA A 1 110 ? 8.061 -5.601 -2.610 1.00 94.69 110 ALA A CA 1
ATOM 872 C C . ALA A 1 110 ? 6.897 -6.598 -2.508 1.00 94.69 110 ALA A C 1
ATOM 874 O O . ALA A 1 110 ? 6.966 -7.531 -1.709 1.00 94.69 110 ALA A O 1
ATOM 875 N N . ALA A 1 111 ? 5.889 -6.493 -3.377 1.00 95.00 111 ALA A N 1
ATOM 876 C CA . ALA A 1 111 ? 4.790 -7.456 -3.428 1.00 95.00 111 ALA A CA 1
ATOM 877 C C . ALA A 1 111 ? 5.287 -8.890 -3.687 1.00 95.00 111 ALA A C 1
ATOM 879 O O . ALA A 1 111 ? 4.875 -9.821 -2.994 1.00 95.00 111 ALA A O 1
ATOM 880 N N . CYS A 1 112 ? 6.236 -9.081 -4.610 1.00 93.88 112 CYS A N 1
ATOM 881 C CA . CYS A 1 112 ? 6.858 -10.388 -4.838 1.00 93.88 112 CYS A CA 1
ATOM 882 C C . CYS A 1 112 ? 7.557 -10.933 -3.588 1.00 93.88 112 CYS A C 1
ATOM 884 O O . CYS A 1 112 ? 7.358 -12.097 -3.241 1.00 93.88 112 CYS A O 1
ATOM 886 N N . LYS A 1 113 ? 8.324 -10.096 -2.874 1.00 94.06 113 LYS A N 1
ATOM 887 C CA . LYS A 1 113 ? 8.980 -10.483 -1.613 1.00 94.06 113 LYS A CA 1
ATOM 888 C C . LYS A 1 113 ? 7.968 -10.892 -0.544 1.00 94.06 113 LYS A C 1
ATOM 890 O O . LYS A 1 113 ? 8.193 -11.902 0.116 1.00 94.06 113 LYS A O 1
ATOM 895 N N . LEU A 1 114 ? 6.859 -10.157 -0.404 1.00 95.31 114 LEU A N 1
ATOM 896 C CA . LEU A 1 114 ? 5.794 -10.497 0.548 1.00 95.31 114 LEU A CA 1
ATOM 897 C C . LEU A 1 114 ? 5.186 -11.872 0.243 1.00 95.31 114 LEU A C 1
ATOM 899 O O . LEU A 1 114 ? 4.931 -12.654 1.154 1.00 95.31 114 LEU A O 1
ATOM 903 N N . LEU A 1 115 ? 4.975 -12.160 -1.043 1.00 94.00 115 LEU A N 1
ATOM 904 C CA . LEU A 1 115 ? 4.376 -13.407 -1.523 1.00 94.00 115 LEU A CA 1
ATOM 905 C C . LEU A 1 115 ? 5.380 -14.565 -1.644 1.00 94.00 115 LEU A C 1
ATOM 907 O O . LEU A 1 115 ? 4.977 -15.685 -1.949 1.00 94.00 115 LEU A O 1
ATOM 911 N N . GLY A 1 116 ? 6.677 -14.318 -1.435 1.00 92.25 116 GLY A N 1
ATOM 912 C CA . GLY A 1 116 ? 7.731 -15.314 -1.640 1.00 92.25 116 GLY A CA 1
ATOM 913 C C . GLY A 1 116 ? 7.920 -15.729 -3.105 1.00 92.25 116 GLY A C 1
ATOM 914 O O . GLY A 1 116 ? 8.472 -16.794 -3.371 1.00 92.25 116 GLY A O 1
ATOM 915 N N . VAL A 1 117 ? 7.465 -14.907 -4.054 1.00 90.81 117 VAL A N 1
ATOM 916 C CA . VAL A 1 117 ? 7.609 -15.149 -5.496 1.00 90.81 117 VAL A CA 1
ATOM 917 C C . VAL A 1 117 ? 8.900 -14.502 -5.984 1.00 90.81 117 VAL A C 1
ATOM 919 O O . VAL A 1 117 ? 9.228 -13.382 -5.592 1.00 90.81 117 VAL A O 1
ATOM 922 N N . ASN A 1 118 ? 9.646 -15.188 -6.849 1.00 84.75 118 ASN A N 1
ATOM 923 C CA . ASN A 1 118 ? 10.874 -14.648 -7.414 1.00 84.75 118 ASN A CA 1
ATOM 924 C C . ASN A 1 118 ? 10.594 -14.003 -8.779 1.00 84.75 118 ASN A C 1
ATOM 926 O O . ASN A 1 118 ? 10.231 -14.712 -9.714 1.00 84.75 118 ASN A O 1
ATOM 930 N N . PRO A 1 119 ? 10.840 -12.691 -8.954 1.00 80.62 119 PRO A N 1
ATOM 931 C CA . PRO A 1 119 ? 10.654 -12.042 -10.249 1.00 80.62 119 PRO A CA 1
ATOM 932 C C . PRO A 1 119 ? 11.506 -12.624 -11.384 1.00 80.62 119 PRO A C 1
ATOM 934 O O . PRO A 1 119 ? 11.233 -12.369 -12.547 1.00 80.62 119 PRO A O 1
ATOM 937 N N . LYS A 1 120 ? 12.561 -13.394 -11.079 1.00 77.06 120 LYS A N 1
ATOM 938 C CA . LYS A 1 120 ? 13.352 -14.107 -12.098 1.00 77.06 120 LYS A CA 1
ATOM 939 C C . LYS A 1 120 ? 12.569 -15.208 -12.812 1.00 77.06 120 LYS A C 1
ATOM 941 O O . LYS A 1 120 ? 12.973 -15.607 -13.897 1.00 77.06 120 LYS A O 1
ATOM 946 N N . ASP A 1 121 ? 11.482 -15.677 -12.211 1.00 80.62 121 ASP A N 1
ATOM 947 C CA . ASP A 1 121 ? 10.609 -16.686 -12.806 1.00 80.62 121 ASP A CA 1
ATOM 948 C C . ASP A 1 121 ? 9.601 -16.050 -13.780 1.00 80.62 121 ASP A C 1
ATOM 950 O O . ASP A 1 121 ? 8.800 -16.746 -14.401 1.00 80.62 121 ASP A O 1
ATOM 954 N N . PHE A 1 122 ? 9.615 -14.721 -13.921 1.00 83.31 122 PHE A N 1
ATOM 955 C CA . PHE A 1 122 ? 8.748 -13.998 -14.839 1.00 83.31 122 PHE A CA 1
ATOM 956 C C . PHE A 1 122 ? 9.392 -13.885 -16.222 1.00 83.31 122 PHE A C 1
ATOM 958 O O . PHE A 1 122 ? 10.575 -13.577 -16.367 1.00 83.31 122 PHE A O 1
ATOM 965 N N . HIS A 1 123 ? 8.582 -14.084 -17.259 1.00 76.25 123 HIS A N 1
ATOM 966 C CA . HIS A 1 123 ? 8.990 -13.947 -18.657 1.00 76.25 123 HIS A CA 1
ATOM 967 C C . HIS A 1 123 ? 8.723 -12.519 -19.162 1.00 76.25 123 HIS A C 1
ATOM 969 O O . HIS A 1 123 ? 7.830 -12.300 -19.978 1.00 76.25 123 HIS A O 1
ATOM 975 N N . GLY A 1 124 ? 9.448 -11.543 -18.605 1.00 72.38 124 GLY A N 1
ATOM 976 C CA . GLY A 1 124 ? 9.410 -10.144 -19.045 1.00 72.38 124 GLY A CA 1
ATOM 977 C C . GLY A 1 124 ? 10.151 -9.886 -20.367 1.00 72.38 124 GLY A C 1
ATOM 978 O O . GLY A 1 124 ? 10.732 -10.800 -20.951 1.00 72.38 124 GLY A O 1
ATOM 979 N N . ASN A 1 125 ? 10.102 -8.638 -20.850 1.00 67.94 125 ASN A N 1
ATOM 980 C CA . ASN A 1 125 ? 10.800 -8.220 -22.078 1.00 67.94 125 ASN A CA 1
ATOM 981 C C . ASN A 1 125 ? 12.324 -8.063 -21.851 1.00 67.94 125 ASN A C 1
ATOM 983 O O . ASN A 1 125 ? 12.802 -8.239 -20.735 1.00 67.94 125 ASN A O 1
ATOM 987 N N . GLU A 1 126 ? 13.082 -7.749 -22.915 1.00 50.44 126 GLU A N 1
ATOM 988 C CA . GLU A 1 126 ? 14.559 -7.660 -22.928 1.00 50.44 126 GLU A CA 1
ATOM 989 C C . GLU A 1 126 ? 15.161 -7.012 -21.661 1.00 50.44 126 GLU A C 1
ATOM 991 O O . GLU A 1 126 ? 14.781 -5.911 -21.265 1.00 50.44 126 GLU A O 1
ATOM 996 N N . ASP A 1 127 ? 16.074 -7.749 -21.011 1.00 54.53 127 ASP A N 1
ATOM 997 C CA . ASP A 1 127 ? 16.761 -7.469 -19.733 1.00 54.53 127 ASP A CA 1
ATOM 998 C C . ASP A 1 127 ? 15.884 -7.204 -18.486 1.00 54.53 127 ASP A C 1
ATOM 1000 O O . ASP A 1 127 ? 16.402 -7.044 -17.374 1.00 54.53 127 ASP A O 1
ATOM 1004 N N . GLY A 1 128 ? 14.555 -7.232 -18.614 1.00 60.03 128 GLY A N 1
ATOM 1005 C CA . GLY A 1 128 ? 13.606 -6.892 -17.558 1.00 60.03 128 GLY A CA 1
ATOM 1006 C C . GLY A 1 128 ? 12.773 -8.080 -17.082 1.00 60.03 128 GLY A C 1
ATOM 1007 O O . GLY A 1 128 ? 12.031 -8.692 -17.837 1.00 60.03 128 GLY A O 1
ATOM 1008 N N . LYS A 1 129 ? 12.788 -8.345 -15.771 1.00 73.69 129 LYS A N 1
ATOM 1009 C CA . LYS A 1 129 ? 11.896 -9.311 -15.086 1.00 73.69 129 LYS A CA 1
ATOM 1010 C C . LYS A 1 129 ? 10.398 -9.008 -15.258 1.00 73.69 129 LYS A C 1
ATOM 1012 O O . LYS A 1 129 ? 9.558 -9.811 -14.879 1.00 73.69 129 LYS A O 1
ATOM 1017 N N . TRP A 1 130 ? 10.043 -7.839 -15.780 1.00 83.62 130 TRP A N 1
ATOM 1018 C CA . TRP A 1 130 ? 8.671 -7.356 -15.855 1.00 83.62 130 TRP A CA 1
ATOM 1019 C C . TRP A 1 130 ? 8.291 -7.021 -17.295 1.00 83.62 130 TRP A C 1
ATOM 1021 O O . TRP A 1 130 ? 9.107 -6.528 -18.071 1.00 83.62 130 TRP A O 1
ATOM 1031 N N . ILE A 1 131 ? 7.033 -7.277 -17.652 1.00 85.12 131 ILE A N 1
ATOM 1032 C CA . ILE A 1 131 ? 6.475 -6.861 -18.941 1.00 85.12 131 ILE A CA 1
ATOM 1033 C C . ILE A 1 131 ? 6.029 -5.406 -18.807 1.00 85.12 131 ILE A C 1
ATOM 1035 O O . ILE A 1 131 ? 5.153 -5.099 -17.997 1.00 85.12 131 ILE A O 1
ATOM 1039 N N . ILE A 1 132 ? 6.619 -4.520 -19.610 1.00 84.75 132 ILE A N 1
ATOM 1040 C CA . ILE A 1 132 ? 6.214 -3.114 -19.668 1.00 84.75 132 ILE A CA 1
ATOM 1041 C C . ILE A 1 132 ? 4.891 -3.009 -20.440 1.00 84.75 132 ILE A C 1
ATOM 1043 O O . ILE A 1 132 ? 4.822 -3.486 -21.578 1.00 84.75 132 ILE A O 1
ATOM 1047 N N . PRO A 1 133 ? 3.838 -2.389 -19.874 1.00 86.88 133 PRO A N 1
ATOM 1048 C CA . PRO A 1 133 ? 2.602 -2.151 -20.607 1.00 86.88 133 PRO A CA 1
ATOM 1049 C C . PRO A 1 133 ? 2.859 -1.297 -21.850 1.00 86.88 133 PRO A C 1
ATOM 1051 O O . PRO A 1 133 ? 3.523 -0.269 -21.773 1.00 86.88 133 PRO A O 1
ATOM 1054 N N . PHE A 1 134 ? 2.278 -1.671 -22.993 1.00 86.00 134 PHE A N 1
ATOM 1055 C CA . PHE A 1 134 ? 2.471 -0.930 -24.248 1.00 86.00 134 PHE A CA 1
ATOM 1056 C C . PHE A 1 134 ? 2.081 0.555 -24.141 1.00 86.00 134 PHE A C 1
ATOM 1058 O O . PHE A 1 134 ? 2.693 1.405 -24.782 1.00 86.00 134 PHE A O 1
ATOM 1065 N N . SER A 1 135 ? 1.102 0.879 -23.289 1.00 88.50 135 SER A N 1
ATOM 1066 C CA . SER A 1 135 ? 0.678 2.256 -23.010 1.00 88.50 135 SER A CA 1
ATOM 1067 C C . SER A 1 135 ? 1.788 3.143 -22.436 1.00 88.50 135 SER A C 1
ATOM 1069 O O . SER A 1 135 ? 1.692 4.365 -22.533 1.00 88.50 135 SER A O 1
ATOM 1071 N N . TRP A 1 136 ? 2.851 2.564 -21.870 1.00 87.31 136 TRP A N 1
ATOM 1072 C CA . TRP A 1 136 ? 3.964 3.330 -21.313 1.00 87.31 136 TRP A CA 1
ATOM 1073 C C . TRP A 1 136 ? 4.839 3.985 -22.385 1.00 87.31 136 TRP A C 1
ATOM 1075 O O . TRP A 1 136 ? 5.432 5.030 -22.137 1.00 87.31 136 TRP A O 1
ATOM 1085 N N . ASN A 1 137 ? 4.838 3.451 -23.610 1.00 83.62 137 ASN A N 1
ATOM 1086 C CA . ASN A 1 137 ? 5.592 4.020 -24.732 1.00 83.62 137 ASN A CA 1
ATOM 1087 C C . ASN A 1 137 ? 5.110 5.420 -25.140 1.00 83.62 137 ASN A C 1
ATOM 1089 O O . ASN A 1 137 ? 5.833 6.141 -25.817 1.00 83.62 137 ASN A O 1
ATOM 1093 N N . SER A 1 138 ? 3.892 5.798 -24.748 1.00 85.38 138 SER A N 1
ATOM 1094 C CA . SER A 1 138 ? 3.303 7.108 -25.030 1.00 85.38 138 SER A CA 1
ATOM 1095 C C . SER A 1 138 ? 3.252 8.036 -23.813 1.00 85.38 138 SER A C 1
ATOM 1097 O O . SER A 1 138 ? 2.643 9.099 -23.910 1.00 85.38 138 SER A O 1
ATOM 1099 N N . LEU A 1 139 ? 3.858 7.668 -22.673 1.00 85.12 139 LEU A N 1
ATOM 1100 C CA . LEU A 1 139 ? 3.826 8.491 -21.450 1.00 85.12 139 LEU A CA 1
ATOM 1101 C C . LEU A 1 139 ? 4.418 9.886 -21.662 1.00 85.12 139 LEU A C 1
ATOM 1103 O O . LEU A 1 139 ? 3.914 10.856 -21.105 1.00 85.12 139 LEU A O 1
ATOM 1107 N N . TYR A 1 140 ? 5.441 9.992 -22.508 1.00 83.56 140 TYR A N 1
ATOM 1108 C CA . TYR A 1 140 ? 6.116 11.256 -22.814 1.00 83.56 140 TYR A CA 1
ATOM 1109 C C . TYR A 1 140 ? 5.632 11.887 -24.128 1.00 83.56 140 TYR A C 1
ATOM 1111 O O . TYR A 1 140 ? 6.289 12.771 -24.674 1.00 83.56 140 TYR A O 1
ATOM 1119 N N . GLY A 1 141 ? 4.478 11.445 -24.637 1.00 84.25 141 GLY A N 1
ATOM 1120 C CA . GLY A 1 141 ? 3.949 11.870 -25.928 1.00 84.25 141 GLY A CA 1
ATOM 1121 C C . GLY A 1 141 ? 4.530 11.081 -27.110 1.00 84.25 141 GLY A C 1
ATOM 1122 O O . GLY A 1 141 ? 5.162 10.039 -26.921 1.00 84.25 141 GLY A O 1
ATOM 1123 N N . PRO A 1 142 ? 4.255 11.521 -28.350 1.00 80.81 142 PRO A N 1
ATOM 1124 C CA . PRO A 1 142 ? 4.804 10.884 -29.541 1.00 80.81 142 PRO A CA 1
ATOM 1125 C C . PRO A 1 142 ? 6.338 10.992 -29.566 1.00 80.81 142 PRO A C 1
ATOM 1127 O O . PRO A 1 142 ? 6.893 11.933 -28.993 1.00 80.81 142 PRO A O 1
ATOM 1130 N N . PRO A 1 143 ? 7.033 10.060 -30.245 1.00 79.69 143 PRO A N 1
ATOM 1131 C CA . PRO A 1 143 ? 8.479 10.146 -30.406 1.00 79.69 143 PRO A CA 1
ATOM 1132 C C . PRO A 1 143 ? 8.868 11.495 -31.031 1.00 79.69 143 PRO A C 1
ATOM 1134 O O . PRO A 1 143 ? 8.108 12.026 -31.850 1.00 79.69 143 PRO A O 1
ATOM 1137 N N . PRO A 1 144 ? 10.030 12.059 -30.655 1.00 80.56 144 PRO A N 1
ATOM 1138 C CA . PRO A 1 144 ? 10.467 13.344 -31.177 1.00 80.56 144 PRO A CA 1
ATOM 1139 C C . PRO A 1 144 ? 10.559 13.297 -32.703 1.00 80.56 144 PRO A C 1
ATOM 1141 O O . PRO A 1 144 ? 10.983 12.294 -33.284 1.00 80.56 144 PRO A O 1
ATOM 1144 N N . ASP A 1 145 ? 10.167 14.392 -33.354 1.00 84.00 145 ASP A N 1
ATOM 1145 C CA . ASP A 1 145 ? 10.321 14.523 -34.797 1.00 84.00 145 ASP A CA 1
ATOM 1146 C C . ASP A 1 145 ? 11.814 14.604 -35.133 1.00 84.00 145 ASP A C 1
ATOM 1148 O O . ASP A 1 145 ? 12.478 15.614 -34.896 1.00 84.00 145 ASP A O 1
ATOM 1152 N N . MET A 1 146 ? 12.347 13.510 -35.675 1.00 84.44 146 MET A N 1
ATOM 1153 C CA . MET A 1 146 ? 13.759 13.395 -36.038 1.00 84.44 146 MET A CA 1
ATOM 1154 C C . MET A 1 146 ? 14.166 14.354 -37.166 1.00 84.44 146 MET A C 1
ATOM 1156 O O . MET A 1 146 ? 15.356 14.509 -37.403 1.00 84.44 146 MET A O 1
ATOM 1160 N N . SER A 1 147 ? 13.221 15.009 -37.856 1.00 87.19 147 SER A N 1
ATOM 1161 C CA . SER A 1 147 ? 13.525 16.061 -38.837 1.00 87.19 147 SER A CA 1
ATOM 1162 C C . SER A 1 147 ? 13.934 17.399 -38.206 1.00 87.19 147 SER A C 1
ATOM 1164 O O . SER A 1 147 ? 14.389 18.296 -38.916 1.00 87.19 147 SER A O 1
ATOM 1166 N N . LEU A 1 148 ? 13.791 17.538 -36.883 1.00 75.88 148 LEU A N 1
ATOM 1167 C CA . LEU A 1 148 ? 14.179 18.730 -36.124 1.00 75.88 148 LEU A CA 1
ATOM 1168 C C . LEU A 1 148 ? 15.631 18.686 -35.607 1.00 75.88 148 LEU A C 1
ATOM 1170 O O . LEU A 1 148 ? 16.061 19.654 -34.977 1.00 75.88 148 LEU A O 1
ATOM 1174 N N . PHE A 1 149 ? 16.367 17.594 -35.856 1.00 73.62 149 PHE A N 1
ATOM 1175 C CA . PHE A 1 149 ? 17.750 17.373 -35.413 1.00 73.62 149 PHE A CA 1
ATOM 1176 C C . PHE A 1 149 ? 18.717 17.181 -36.585 1.00 73.62 149 PHE A C 1
ATOM 1178 O O . PHE A 1 149 ? 18.323 16.557 -37.595 1.00 73.62 149 PHE A O 1
#

Sequence (149 aa):
MSSGLQVYYLSSTSADGSDDNCERLGWKKLQEYNPAQRRWKYLSTLAEGIPVQQDDLPFEDELEEEDYYPSLPFAALFSCFKAKGLKVTCLLCYCSEGDNIPDAFHLAEAACKLLGVNPKDFHGNEDGKWIIPFSWNSLYGPPPDMSLF

Secondary structure (DSSP, 8-state):
--PPPPEEEEESSSTTS--HHHHHTTPEE-TT--TTSHHHHHHHHHHTTPPPPGGGSPPGGG--GGGHHHHSHHHHHHHHHHHTT---EEEEE---SS--HHHHHHHHHHHHHHHT--GGGS--STT-SSPPPGGGGGTT-SPP-GGG-

InterPro domains:
  IPR016562 Proteasome assembly chaperone 2, eukaryotic [PTHR12970] (1-149)
  IPR038389 Proteasome assembly chaperone 2 superfamily [G3DSA:3.40.50.10900] (65-149)

pLDDT: mean 86.34, std 12.9, range [34.94, 98.12]

Organism: Liquidambar formosana (NCBI:txid63359)

Radius of gyration: 19.56 Å; chains: 1; bounding box: 50×38×56 Å

Foldseek 3Di:
DPPPWAKEKAWLPDPQRDDPLCVVVVHHYDPLDDCPDPLVVVLLCVLLVNDDDPVPDDDPVPDDPSCVVSVDPVSSVRSNCSSVVHIDMDMDTDDDPDPCVVVVVVSVVVVCSSVVHDLVVAPDPDPDSHDDPPVVCCVVHDDDDPVVD